Protein AF-A0AA44DGU8-F1 (afdb_monomer_lite)

pLDDT: mean 77.07, std 15.94, range [31.86, 95.0]

Foldseek 3Di:
DLLVQAQPFDALDVPDQFSLQVVVVVVVAGDDSAQQRCVVPFAFDAPVRDAQQKWWAADPSSHFIWGDLDPQKTWHAPDRRRGIAIDGSVPGHTPGMGHRCVVDDGDPDRDRRCRPPPDD

InterPro domains:
  IPR000064 Endopeptidase, NLPC/P60 domain [PF00877] (18-88)
  IPR000064 Endopeptidase, NLPC/P60 domain [PS51935] (1-107)
  IPR038765 Papain-like cysteine peptidase superfamily [SSF54001] (2-100)
  IPR051794 Peptidoglycan endopeptidase RipA/RipB-like [PTHR47359] (18-100)

Sequence (120 aa):
YAAGLLGEPYPAAPGAPGLAARAWAAAGRTLPPGVGEQWRTLPKVPLRSLRPGDLVVYFPEATHVALYAGGGRVLHVPRAGAAVAVAPLTVHPVLGAVRPDAGAPPLKTYAPPDLGGGGA

Secondary structure (DSSP, 8-state):
--GGGBTPBPP--TTPPPHHHHHHHHTT----SSHHHHHHHSPEE-GGG--TTPEEEETTTT-EEEEE-STTEEEE-SSTTPBBEEEETTSS-EEEEE-TTTTSPPPS--PPP-------

Structure (mmCIF, N/CA/C/O backbone):
data_AF-A0AA44DGU8-F1
#
_entry.id   AF-A0AA44DGU8-F1
#
loop_
_atom_site.group_PDB
_atom_site.id
_atom_site.type_symbol
_atom_site.label_atom_id
_atom_site.label_alt_id
_atom_site.label_comp_id
_atom_site.label_asym_id
_atom_site.label_entity_id
_atom_site.label_seq_id
_atom_site.pdbx_PDB_ins_code
_atom_site.Cartn_x
_atom_site.Cartn_y
_atom_site.Cartn_z
_atom_site.occupancy
_atom_site.B_iso_or_equiv
_atom_site.auth_seq_id
_atom_site.auth_comp_id
_atom_site.auth_asym_id
_atom_site.auth_atom_id
_atom_site.pdbx_PDB_model_num
ATOM 1 N N . TYR A 1 1 ? -5.426 7.538 -9.492 1.00 58.78 1 TYR A N 1
ATOM 2 C CA . TYR A 1 1 ? -4.280 8.074 -8.733 1.00 58.78 1 TYR A CA 1
ATOM 3 C C . TYR A 1 1 ? -3.046 7.176 -8.873 1.00 58.78 1 TYR A C 1
ATOM 5 O O . TYR A 1 1 ? -2.090 7.623 -9.476 1.00 58.78 1 TYR A O 1
ATOM 13 N N . ALA A 1 2 ? -3.049 5.907 -8.450 1.00 56.72 2 ALA A N 1
ATOM 14 C CA . ALA A 1 2 ? -1.858 5.047 -8.593 1.00 56.72 2 ALA A CA 1
ATOM 15 C C . ALA A 1 2 ? -1.627 4.450 -9.986 1.00 56.72 2 ALA A C 1
ATOM 17 O O . ALA A 1 2 ? -0.496 4.152 -10.342 1.00 56.72 2 ALA A O 1
ATOM 18 N N . ALA A 1 3 ? -2.693 4.331 -10.777 1.00 58.34 3 ALA A N 1
ATOM 19 C CA . ALA A 1 3 ? -2.647 4.000 -12.199 1.00 58.34 3 ALA A CA 1
ATOM 20 C C . ALA A 1 3 ? -1.598 4.797 -12.983 1.00 58.34 3 ALA A C 1
ATOM 22 O O . ALA A 1 3 ? -0.844 4.243 -13.765 1.00 58.34 3 ALA A O 1
ATOM 23 N N . GLY A 1 4 ? -1.556 6.113 -12.748 1.00 59.94 4 GLY A N 1
ATOM 24 C CA . GLY A 1 4 ? -0.678 7.032 -13.469 1.00 59.94 4 GLY A CA 1
ATOM 25 C C . GLY A 1 4 ? 0.780 6.958 -13.026 1.00 59.94 4 GLY A C 1
ATOM 26 O O . GLY A 1 4 ? 1.583 7.738 -13.509 1.00 59.94 4 GLY A O 1
ATOM 27 N N . LEU A 1 5 ? 1.112 6.066 -12.086 1.00 62.53 5 LEU A N 1
ATOM 28 C CA . LEU A 1 5 ? 2.486 5.781 -11.679 1.00 62.53 5 LEU A CA 1
ATOM 29 C C . LEU A 1 5 ? 3.015 4.493 -12.324 1.00 62.53 5 LEU A C 1
ATOM 31 O O . LEU A 1 5 ? 4.163 4.137 -12.087 1.00 62.53 5 LEU A O 1
ATOM 35 N N . LEU A 1 6 ? 2.195 3.771 -13.097 1.00 61.78 6 LEU A N 1
ATOM 36 C CA . LEU A 1 6 ? 2.622 2.570 -13.815 1.00 61.78 6 LEU A CA 1
ATOM 37 C C . LEU A 1 6 ? 3.781 2.885 -14.762 1.00 61.78 6 LEU A C 1
ATOM 39 O O . LEU A 1 6 ? 3.727 3.863 -15.499 1.00 61.78 6 LEU A O 1
ATOM 43 N N . GLY A 1 7 ? 4.824 2.053 -14.739 1.00 55.72 7 GLY A N 1
ATOM 44 C CA . GLY A 1 7 ? 6.005 2.234 -15.591 1.00 55.72 7 GLY A CA 1
ATOM 45 C C . GLY A 1 7 ? 6.966 3.345 -15.147 1.00 55.72 7 GLY A C 1
ATOM 46 O O . GLY A 1 7 ? 8.116 3.344 -15.579 1.00 55.72 7 GLY A O 1
ATOM 47 N N . GLU A 1 8 ? 6.555 4.234 -14.240 1.00 60.22 8 GLU A N 1
ATOM 48 C CA . GLU A 1 8 ? 7.422 5.292 -13.719 1.00 60.22 8 GLU A CA 1
ATOM 49 C C . GLU A 1 8 ? 8.474 4.703 -12.762 1.00 60.22 8 GLU A C 1
ATOM 51 O O . GLU A 1 8 ? 8.115 3.973 -11.822 1.00 60.22 8 GLU A O 1
ATOM 56 N N . PRO A 1 9 ? 9.774 5.003 -12.955 1.00 59.66 9 PRO A N 1
ATOM 57 C CA . PRO A 1 9 ? 10.817 4.563 -12.043 1.00 59.66 9 PRO A CA 1
ATOM 58 C C . PRO A 1 9 ? 10.589 5.170 -10.659 1.00 59.66 9 PRO A C 1
ATOM 60 O O . PRO A 1 9 ? 10.435 6.385 -10.490 1.00 59.66 9 PRO A O 1
ATOM 63 N N . TYR A 1 10 ? 10.578 4.317 -9.635 1.00 63.62 10 TYR A N 1
ATOM 64 C CA . TYR A 1 10 ? 10.433 4.792 -8.271 1.00 63.62 10 TYR A CA 1
ATOM 65 C C . TYR A 1 10 ? 11.792 5.191 -7.692 1.00 63.62 10 TYR A C 1
ATOM 67 O O . TYR A 1 10 ? 12.686 4.342 -7.646 1.00 63.62 10 TYR A O 1
ATOM 75 N N . PRO A 1 11 ? 11.980 6.436 -7.214 1.00 57.00 11 PRO A N 1
ATOM 76 C CA 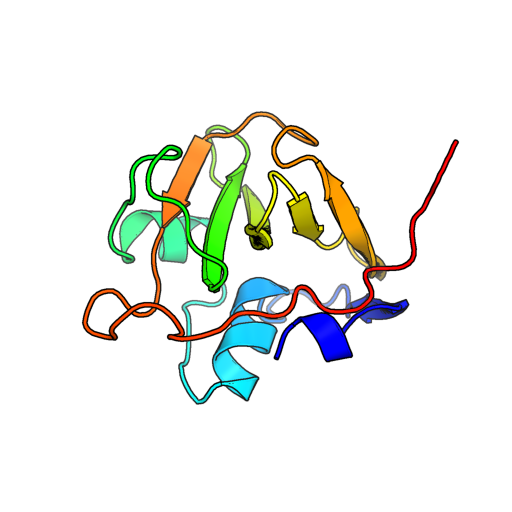. PRO A 1 11 ? 13.261 6.848 -6.663 1.00 57.00 11 PRO A CA 1
ATOM 77 C C . PRO A 1 11 ? 13.627 5.962 -5.467 1.00 57.00 11 PRO A C 1
ATOM 79 O O . PRO A 1 11 ? 12.889 5.878 -4.488 1.00 57.00 11 PRO A O 1
ATOM 82 N N . ALA A 1 12 ? 14.791 5.316 -5.545 1.00 52.03 12 ALA A N 1
ATOM 83 C CA . ALA A 1 12 ? 15.379 4.485 -4.491 1.00 52.03 12 ALA A CA 1
ATOM 84 C C . ALA A 1 12 ? 15.996 5.317 -3.345 1.00 52.03 12 ALA A C 1
ATOM 86 O O . ALA A 1 12 ? 16.937 4.872 -2.692 1.00 52.03 12 ALA A O 1
ATOM 87 N N . ALA A 1 13 ? 15.538 6.555 -3.146 1.00 45.66 13 ALA A N 1
ATOM 88 C CA . ALA A 1 13 ? 16.154 7.477 -2.203 1.00 45.66 13 ALA A CA 1
ATOM 89 C C . ALA A 1 13 ? 15.722 7.154 -0.757 1.00 45.66 13 ALA A C 1
ATOM 91 O O . ALA A 1 13 ? 14.522 7.003 -0.503 1.00 45.66 13 ALA A O 1
ATOM 92 N N . PRO A 1 14 ? 16.660 7.086 0.207 1.00 40.66 14 PRO A N 1
ATOM 93 C CA . PRO A 1 14 ? 16.329 6.988 1.626 1.00 40.66 14 PRO A CA 1
ATOM 94 C C . PRO A 1 14 ? 15.411 8.146 2.041 1.00 40.66 14 PRO A C 1
ATOM 96 O O . PRO A 1 14 ? 15.736 9.308 1.813 1.00 40.66 14 PRO A O 1
ATOM 99 N N . GLY A 1 15 ? 14.248 7.838 2.620 1.00 51.47 15 GLY A N 1
ATOM 100 C CA . GLY A 1 15 ? 13.264 8.847 3.037 1.00 51.47 15 GLY A CA 1
ATOM 101 C C . GLY A 1 15 ? 12.287 9.305 1.949 1.00 51.47 15 GLY A C 1
ATOM 102 O O . GLY A 1 15 ? 11.385 10.086 2.252 1.00 51.47 15 GLY A O 1
ATOM 103 N N . ALA A 1 16 ? 12.394 8.800 0.712 1.00 50.16 16 ALA A N 1
ATOM 104 C CA . ALA A 1 16 ? 11.310 8.963 -0.247 1.00 50.16 16 ALA A CA 1
ATOM 105 C C . ALA A 1 16 ? 10.047 8.276 0.312 1.00 50.16 16 ALA A C 1
ATOM 107 O O . ALA A 1 16 ? 10.138 7.128 0.764 1.00 50.16 16 ALA A O 1
ATOM 108 N N . PRO A 1 17 ? 8.873 8.942 0.304 1.00 58.72 17 PRO A N 1
ATOM 109 C CA . PRO A 1 17 ? 7.615 8.276 0.641 1.00 58.72 17 PRO A CA 1
ATOM 110 C C . PRO A 1 17 ? 7.500 7.006 -0.206 1.00 58.72 17 PRO A C 1
ATOM 112 O O . PRO A 1 17 ? 7.968 7.028 -1.331 1.00 58.72 17 PRO A O 1
ATOM 115 N N . GLY A 1 18 ? 6.941 5.905 0.306 1.00 70.50 18 GLY A N 1
ATOM 116 C CA . GLY A 1 18 ? 6.704 4.697 -0.502 1.00 70.50 18 GLY A CA 1
ATOM 117 C C . GLY A 1 18 ? 5.607 4.907 -1.556 1.00 70.50 18 GLY A C 1
ATOM 118 O O . GLY A 1 18 ? 4.849 5.880 -1.481 1.00 70.50 18 GLY A O 1
ATOM 119 N N . LEU A 1 19 ? 5.484 4.006 -2.546 1.00 75.38 19 LEU A N 1
ATOM 120 C CA . LEU A 1 19 ? 4.507 4.127 -3.652 1.00 75.38 19 LEU A CA 1
ATOM 121 C C . LEU A 1 19 ? 3.105 4.482 -3.148 1.00 75.38 19 LEU A C 1
ATOM 123 O O . LEU A 1 19 ? 2.474 5.405 -3.660 1.00 75.38 19 LEU A O 1
ATOM 127 N N . ALA A 1 20 ? 2.670 3.788 -2.097 1.00 76.50 20 ALA A N 1
ATOM 128 C CA . ALA A 1 20 ? 1.423 4.034 -1.390 1.00 76.50 20 ALA A CA 1
ATOM 129 C C . ALA A 1 20 ? 1.275 5.490 -0.913 1.00 76.50 20 ALA A C 1
ATOM 131 O O . ALA A 1 20 ? 0.251 6.120 -1.168 1.00 76.50 20 ALA A O 1
ATOM 132 N N . ALA A 1 21 ? 2.301 6.047 -0.267 1.00 75.00 21 ALA A N 1
ATOM 133 C CA . ALA A 1 21 ? 2.282 7.412 0.247 1.00 75.00 21 ALA A CA 1
ATOM 134 C C . ALA A 1 21 ? 2.248 8.459 -0.878 1.00 75.00 21 ALA A C 1
ATOM 136 O O . ALA A 1 21 ? 1.472 9.405 -0.783 1.00 75.00 21 ALA A O 1
ATOM 137 N N . ARG A 1 22 ? 2.987 8.272 -1.986 1.00 75.75 22 ARG A N 1
ATOM 138 C CA . ARG A 1 22 ? 2.877 9.162 -3.168 1.00 75.75 22 ARG A CA 1
ATOM 139 C C . ARG A 1 22 ? 1.504 9.082 -3.827 1.00 75.75 22 ARG A C 1
ATOM 141 O O . ARG A 1 22 ? 0.929 10.107 -4.179 1.00 75.75 22 ARG A O 1
ATOM 148 N N . ALA A 1 23 ? 0.980 7.870 -3.982 1.00 76.69 23 ALA A N 1
ATOM 149 C CA . ALA A 1 23 ? -0.326 7.632 -4.577 1.00 76.69 23 ALA A CA 1
ATOM 150 C C . ALA A 1 23 ? -1.438 8.349 -3.788 1.00 76.69 23 ALA A C 1
ATOM 152 O O . ALA A 1 23 ? -2.290 9.007 -4.384 1.00 76.69 23 ALA A O 1
ATOM 153 N N . TRP A 1 24 ? -1.395 8.273 -2.457 1.00 76.75 24 TRP A N 1
ATOM 154 C CA . TRP A 1 24 ? -2.342 8.962 -1.582 1.00 76.75 24 TRP A CA 1
ATOM 155 C C . TRP A 1 24 ? -2.100 10.472 -1.480 1.00 76.75 24 TRP A C 1
ATOM 157 O O . TRP A 1 24 ? -3.070 11.228 -1.446 1.00 76.75 24 TRP A O 1
ATOM 167 N N . ALA A 1 25 ? -0.846 10.932 -1.541 1.00 79.00 25 ALA A N 1
ATOM 168 C CA . ALA A 1 25 ? -0.533 12.360 -1.604 1.00 79.00 25 ALA A CA 1
ATOM 169 C C . ALA A 1 25 ? -1.133 13.017 -2.859 1.00 79.00 25 ALA A C 1
ATOM 171 O O . ALA A 1 25 ? -1.732 14.084 -2.763 1.00 79.00 25 ALA A O 1
ATOM 172 N N . ALA A 1 26 ? -1.078 12.342 -4.014 1.00 72.06 26 ALA A N 1
ATOM 173 C CA . ALA A 1 26 ? -1.749 12.792 -5.238 1.00 72.06 26 ALA A CA 1
ATOM 174 C C . ALA A 1 26 ? -3.286 12.815 -5.115 1.00 72.06 26 ALA A C 1
ATOM 176 O O . ALA A 1 26 ? -3.956 13.533 -5.851 1.00 72.06 26 ALA A O 1
ATOM 177 N N . ALA A 1 27 ? -3.847 12.043 -4.182 1.00 70.62 27 ALA A N 1
ATOM 178 C CA . ALA A 1 27 ? -5.266 12.060 -3.829 1.00 70.62 27 ALA A CA 1
ATOM 179 C C . ALA A 1 27 ? -5.596 13.060 -2.697 1.00 70.62 27 ALA A C 1
ATOM 181 O O . ALA A 1 27 ? -6.712 13.051 -2.182 1.00 70.62 27 ALA A O 1
ATOM 182 N N . GLY A 1 28 ? -4.642 13.909 -2.290 1.00 76.25 28 GLY A N 1
ATOM 183 C CA . GLY A 1 28 ? -4.833 14.934 -1.262 1.00 76.25 28 GLY A CA 1
ATOM 184 C C . GLY A 1 28 ? -4.733 14.430 0.180 1.00 76.25 28 GLY A C 1
ATOM 185 O O . GLY A 1 28 ? -5.133 15.144 1.097 1.00 76.25 28 GLY A O 1
ATOM 186 N N . ARG A 1 29 ? -4.213 13.215 0.413 1.00 79.56 29 ARG A N 1
ATOM 187 C CA . ARG A 1 29 ? -4.050 12.652 1.760 1.00 79.56 29 ARG A CA 1
ATOM 188 C C . ARG A 1 29 ? -2.611 12.240 2.031 1.00 79.56 29 ARG A C 1
ATOM 190 O O . ARG A 1 29 ? -2.073 11.329 1.410 1.00 79.56 29 ARG A O 1
ATOM 197 N N . THR A 1 30 ? -2.005 12.882 3.018 1.00 80.62 30 THR A N 1
ATOM 198 C CA . THR A 1 30 ? -0.653 12.548 3.462 1.00 80.62 30 THR A CA 1
ATOM 199 C C . THR A 1 30 ? -0.678 11.278 4.303 1.00 80.62 30 THR A C 1
ATOM 201 O O . THR A 1 30 ? -1.438 11.178 5.266 1.00 80.62 30 THR A O 1
ATOM 204 N N . LEU A 1 31 ? 0.167 10.312 3.943 1.00 81.69 31 LEU A N 1
ATOM 205 C CA . LEU A 1 31 ? 0.424 9.127 4.755 1.00 81.69 31 LEU A CA 1
ATOM 206 C C . LEU A 1 31 ? 1.792 9.221 5.421 1.00 81.69 31 LEU A C 1
ATOM 208 O O . LEU A 1 31 ? 2.693 9.840 4.849 1.00 81.69 31 LEU A O 1
ATOM 212 N N . PRO A 1 32 ? 1.980 8.555 6.574 1.00 81.81 32 PRO A N 1
ATOM 213 C CA . PRO A 1 32 ? 3.312 8.347 7.118 1.00 81.81 32 PRO A CA 1
ATOM 214 C C . PRO A 1 32 ? 4.235 7.727 6.056 1.00 81.81 32 PRO A C 1
ATOM 216 O O . PRO A 1 32 ? 3.797 6.824 5.337 1.00 81.81 32 PRO A O 1
ATOM 219 N N . PRO A 1 33 ? 5.494 8.171 5.916 1.00 75.06 33 PRO A N 1
ATOM 220 C CA . PRO A 1 33 ? 6.388 7.658 4.878 1.00 75.06 33 PRO A CA 1
ATOM 221 C C . PRO A 1 33 ? 6.799 6.198 5.127 1.00 75.06 33 PRO A C 1
ATOM 223 O O . PRO A 1 33 ? 7.054 5.468 4.169 1.00 75.06 33 PRO A O 1
ATOM 226 N N . GLY A 1 34 ? 6.829 5.759 6.392 1.00 82.12 34 GLY A N 1
ATOM 227 C CA . GLY A 1 34 ? 7.241 4.412 6.785 1.00 82.12 34 GLY A CA 1
ATOM 228 C C . GLY A 1 34 ? 6.096 3.396 6.807 1.00 82.12 34 GLY A C 1
ATOM 229 O O . GLY A 1 34 ? 5.060 3.627 7.429 1.00 82.12 34 GLY A O 1
ATOM 230 N N . VAL A 1 35 ? 6.312 2.222 6.206 1.00 85.50 35 VAL A N 1
ATOM 231 C CA . VAL A 1 35 ? 5.328 1.121 6.169 1.00 85.50 35 VAL A CA 1
ATOM 232 C C . VAL A 1 35 ? 4.959 0.631 7.572 1.00 85.50 35 VAL A C 1
ATOM 234 O O . VAL A 1 35 ? 3.778 0.469 7.876 1.00 85.50 35 VAL A O 1
ATOM 237 N N . GLY A 1 36 ? 5.937 0.474 8.469 1.00 87.81 36 GLY A N 1
ATOM 238 C CA . GLY A 1 36 ? 5.664 0.098 9.859 1.00 87.81 36 GLY A CA 1
ATOM 239 C C . GLY A 1 36 ? 4.810 1.129 10.607 1.00 87.81 36 GLY A C 1
ATOM 240 O O . GLY A 1 36 ? 3.977 0.768 11.437 1.00 87.81 36 GLY A O 1
ATOM 241 N N . GLU A 1 37 ? 4.958 2.418 10.294 1.00 87.94 37 GLU A N 1
ATOM 242 C CA . GLU A 1 37 ? 4.129 3.471 10.882 1.00 87.94 37 GLU A CA 1
ATOM 243 C C . GLU A 1 37 ? 2.713 3.467 10.303 1.00 87.94 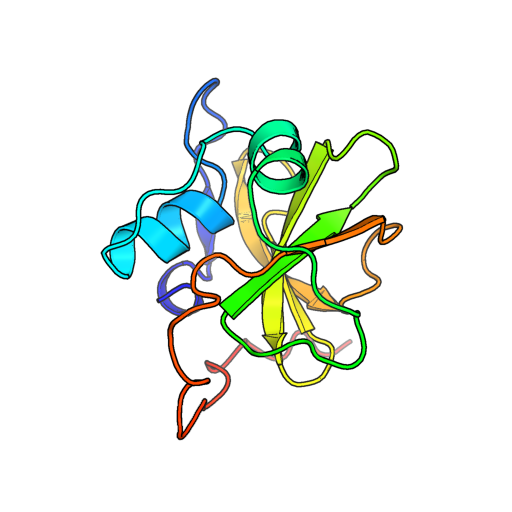37 GLU A C 1
ATOM 245 O O . GLU A 1 37 ? 1.747 3.532 11.063 1.00 87.94 37 GLU A O 1
ATOM 250 N N . GLN A 1 38 ? 2.570 3.291 8.987 1.00 88.88 38 GLN A N 1
ATOM 251 C CA . GLN A 1 38 ? 1.271 3.078 8.344 1.00 88.88 38 GLN A CA 1
ATOM 252 C C . GLN A 1 38 ? 0.534 1.880 8.963 1.00 88.88 38 GLN A C 1
ATOM 254 O O . GLN A 1 38 ? -0.636 1.995 9.314 1.00 88.88 38 GLN A O 1
ATOM 259 N N . TRP A 1 39 ? 1.221 0.753 9.171 1.00 91.88 39 TRP A N 1
ATOM 260 C CA . TRP A 1 39 ? 0.646 -0.450 9.783 1.00 91.88 39 TRP A CA 1
ATOM 261 C C . TRP A 1 39 ? 0.155 -0.230 11.225 1.00 91.88 39 TRP A C 1
ATOM 263 O O . TRP A 1 39 ? -0.875 -0.777 11.639 1.00 91.88 39 TRP A O 1
ATOM 273 N N . ARG A 1 40 ? 0.888 0.573 12.006 1.00 91.38 40 ARG A N 1
ATOM 274 C CA . ARG A 1 40 ? 0.527 0.886 13.396 1.00 91.38 40 ARG A CA 1
ATOM 275 C C . ARG A 1 40 ? -0.594 1.915 13.510 1.00 91.38 40 ARG A C 1
ATOM 277 O O . ARG A 1 40 ? -1.422 1.779 14.404 1.00 91.38 40 ARG A O 1
ATOM 284 N N . THR A 1 41 ? -0.601 2.931 12.651 1.00 89.69 41 THR A N 1
ATOM 285 C CA . THR A 1 41 ? -1.455 4.122 12.813 1.00 89.69 41 THR A CA 1
ATOM 286 C C . THR A 1 41 ? -2.743 4.067 12.001 1.00 89.69 41 THR A C 1
ATOM 288 O O . THR A 1 41 ? -3.742 4.662 12.404 1.00 89.69 41 THR A O 1
ATOM 291 N N . LEU A 1 42 ? -2.753 3.358 10.869 1.00 89.88 42 LEU A N 1
ATOM 292 C CA . LEU A 1 42 ? -3.919 3.316 9.996 1.00 89.88 42 LEU A CA 1
ATOM 293 C C . LEU A 1 42 ? -4.923 2.229 10.423 1.00 89.88 42 LEU A C 1
ATOM 295 O O . LEU A 1 42 ? -4.530 1.167 10.919 1.00 89.88 42 LEU A O 1
ATOM 299 N N . PRO A 1 43 ? -6.230 2.454 10.192 1.00 92.19 43 PRO A N 1
ATOM 300 C CA . PRO A 1 43 ? -7.272 1.468 10.458 1.00 92.19 43 PRO A CA 1
ATOM 301 C C . PRO A 1 43 ? -7.021 0.156 9.713 1.00 92.19 43 PRO A C 1
ATOM 303 O O . PRO A 1 43 ? -6.896 0.148 8.487 1.00 92.19 43 PRO A O 1
ATOM 306 N N . LYS A 1 44 ? -6.978 -0.957 10.450 1.00 93.50 44 LYS A N 1
ATOM 307 C CA . LYS A 1 44 ? -6.825 -2.301 9.881 1.00 93.50 44 LYS A CA 1
ATOM 308 C C . LYS A 1 44 ? -8.125 -2.748 9.223 1.00 93.50 44 LYS A C 1
ATOM 310 O O . LYS A 1 44 ? -9.207 -2.507 9.755 1.00 93.50 44 LYS A O 1
ATOM 315 N N . VAL A 1 45 ? -8.016 -3.430 8.088 1.00 92.12 45 VAL A N 1
ATOM 316 C CA . VAL A 1 45 ? -9.165 -3.937 7.334 1.00 92.12 45 VAL A CA 1
ATOM 317 C C . VAL A 1 45 ? -8.993 -5.432 7.062 1.00 92.12 45 VAL A C 1
ATOM 319 O O . VAL A 1 45 ? -7.899 -5.864 6.694 1.00 92.12 45 VAL A O 1
ATOM 322 N N . PRO A 1 46 ? -10.052 -6.247 7.222 1.00 92.88 46 PRO A N 1
ATOM 323 C CA . PRO A 1 46 ? -10.022 -7.644 6.807 1.00 92.88 46 PRO A CA 1
ATOM 324 C C . PRO A 1 46 ? -9.712 -7.772 5.312 1.00 92.88 46 PRO A C 1
ATOM 326 O O . PRO A 1 46 ? -10.300 -7.057 4.504 1.00 92.88 46 PRO A O 1
ATOM 329 N N . LEU A 1 47 ? -8.882 -8.742 4.917 1.00 89.62 47 LEU A N 1
ATOM 330 C CA . LEU A 1 47 ? -8.529 -8.956 3.501 1.00 89.62 47 LEU A CA 1
ATOM 331 C C . LEU A 1 47 ? -9.761 -9.189 2.603 1.00 89.62 47 LEU A C 1
ATOM 333 O O . LEU A 1 47 ? -9.803 -8.750 1.460 1.00 89.62 47 LEU A O 1
ATOM 337 N N . ARG A 1 48 ? -10.814 -9.808 3.149 1.00 89.44 48 ARG A N 1
ATOM 338 C CA . ARG A 1 48 ? -12.108 -10.005 2.466 1.00 89.44 48 ARG A CA 1
ATOM 339 C C . ARG A 1 48 ? -12.903 -8.717 2.214 1.00 89.44 48 ARG A C 1
ATOM 341 O O . ARG A 1 48 ? -13.882 -8.737 1.483 1.00 89.44 48 ARG A O 1
ATOM 348 N N . SER A 1 49 ? -12.525 -7.621 2.862 1.00 90.69 49 SER A N 1
ATOM 349 C CA . SER A 1 49 ? -13.195 -6.318 2.795 1.00 90.69 49 SER A CA 1
ATOM 350 C C . SER A 1 49 ? -12.344 -5.275 2.072 1.00 90.69 49 SER A C 1
ATOM 352 O O . SER A 1 49 ? -12.622 -4.076 2.176 1.00 90.69 49 SER A O 1
ATOM 354 N N . LEU A 1 50 ? -11.308 -5.734 1.362 1.00 90.19 50 LEU A N 1
ATOM 355 C CA . LEU A 1 50 ? -10.427 -4.894 0.574 1.00 90.19 50 LEU A CA 1
ATOM 356 C C . LEU A 1 50 ? -11.190 -4.163 -0.526 1.00 90.19 50 LEU A C 1
ATOM 358 O O . LEU A 1 50 ? -11.951 -4.761 -1.289 1.00 90.19 50 LEU A O 1
ATOM 362 N N . ARG A 1 51 ? -10.917 -2.867 -0.642 1.00 89.44 51 ARG A N 1
ATOM 363 C CA . ARG A 1 51 ? -11.393 -2.014 -1.728 1.00 89.44 51 ARG A CA 1
ATOM 364 C C . ARG A 1 51 ? -10.221 -1.337 -2.431 1.00 89.44 51 ARG A C 1
ATOM 366 O O . ARG A 1 51 ? -9.218 -1.048 -1.772 1.00 89.44 51 ARG A O 1
ATOM 373 N N . PRO A 1 52 ? -10.323 -1.066 -3.741 1.00 87.88 52 PRO A N 1
ATOM 374 C CA . PRO A 1 52 ? -9.328 -0.260 -4.436 1.00 87.88 52 PRO A CA 1
ATOM 375 C C . PRO A 1 52 ? -9.092 1.049 -3.675 1.00 87.88 52 PRO A C 1
ATOM 377 O O . PRO A 1 52 ? -10.057 1.756 -3.383 1.00 87.88 52 PRO A O 1
ATOM 380 N N . GLY A 1 53 ? -7.854 1.322 -3.263 1.00 84.31 53 GLY A N 1
ATOM 381 C CA . GLY A 1 53 ? -7.622 2.281 -2.167 1.00 84.31 53 GLY A CA 1
ATOM 382 C C . GLY A 1 53 ? -6.712 1.746 -1.080 1.00 84.31 53 GLY A C 1
ATOM 383 O O . GLY A 1 53 ? -5.752 2.404 -0.675 1.00 84.31 53 GLY A O 1
ATOM 384 N N . ASP A 1 54 ? -7.042 0.549 -0.611 1.00 91.06 54 ASP A N 1
ATOM 385 C CA . ASP A 1 54 ? -6.442 -0.028 0.581 1.00 91.06 54 ASP A CA 1
ATOM 386 C C . ASP A 1 54 ? -4.966 -0.368 0.360 1.00 91.06 54 ASP A C 1
ATOM 388 O O . ASP A 1 54 ? -4.527 -0.685 -0.748 1.00 91.06 54 ASP A O 1
ATOM 392 N N . LEU A 1 55 ? -4.191 -0.307 1.439 1.00 91.62 55 LEU A N 1
ATOM 393 C CA . LEU A 1 55 ? -2.784 -0.676 1.437 1.00 91.62 55 LEU A CA 1
ATOM 394 C C . LEU A 1 55 ? -2.647 -2.111 1.927 1.00 91.62 55 LEU A C 1
ATOM 396 O O . LEU A 1 55 ? -3.102 -2.434 3.024 1.00 91.62 55 LEU A O 1
ATOM 400 N N . VAL A 1 56 ? -2.000 -2.954 1.132 1.00 93.31 56 VAL A N 1
ATOM 401 C CA . VAL A 1 56 ? -1.630 -4.320 1.507 1.00 93.31 56 VAL A CA 1
ATOM 402 C C . VAL A 1 56 ? -0.209 -4.286 2.048 1.00 93.31 56 VAL A C 1
ATOM 404 O O . VAL A 1 56 ? 0.710 -3.865 1.347 1.00 93.31 56 VAL A O 1
ATOM 407 N N . VAL A 1 57 ? -0.041 -4.705 3.298 1.00 93.06 57 VAL A N 1
ATOM 408 C CA . VAL A 1 57 ? 1.247 -4.751 3.993 1.00 93.06 57 VAL A CA 1
ATOM 409 C C . VAL A 1 57 ? 1.770 -6.182 3.961 1.00 93.06 57 VAL A C 1
ATOM 411 O O . VAL A 1 57 ? 1.030 -7.131 4.237 1.00 93.06 57 VAL A O 1
ATOM 414 N N . TYR A 1 58 ? 3.050 -6.328 3.638 1.00 92.62 58 TYR A N 1
ATOM 415 C CA . TYR A 1 58 ? 3.733 -7.611 3.526 1.00 92.62 58 TYR A CA 1
ATOM 416 C C . TYR A 1 58 ? 4.855 -7.747 4.545 1.00 92.62 58 TYR A C 1
ATOM 418 O O . TYR A 1 58 ? 5.425 -6.747 4.994 1.00 92.62 58 TYR A O 1
ATOM 426 N N . PHE A 1 59 ? 5.193 -9.010 4.807 1.00 93.19 59 PHE A N 1
ATOM 427 C CA . PHE A 1 59 ? 6.198 -9.476 5.762 1.00 93.19 59 PHE A CA 1
ATOM 428 C C . PHE A 1 59 ? 5.840 -9.179 7.230 1.00 93.19 59 PHE A C 1
ATOM 430 O O . PHE A 1 59 ? 5.228 -8.147 7.509 1.00 93.19 59 PHE A O 1
ATOM 437 N N . PRO A 1 60 ? 6.209 -10.054 8.186 1.00 90.81 60 PRO A N 1
ATOM 438 C CA . PRO A 1 60 ? 5.902 -9.862 9.609 1.00 90.81 60 PRO A CA 1
ATOM 439 C C . PRO A 1 60 ? 6.376 -8.515 10.174 1.00 90.81 60 PRO A C 1
ATOM 441 O O . PRO A 1 60 ? 5.717 -7.931 11.031 1.00 90.81 60 PRO A O 1
ATOM 444 N N . GLU A 1 61 ? 7.482 -7.989 9.652 1.00 89.06 61 GLU A N 1
ATOM 445 C CA . GLU A 1 61 ? 8.103 -6.734 10.075 1.00 89.06 61 GLU A CA 1
ATOM 446 C C . GLU A 1 61 ? 7.519 -5.492 9.376 1.00 89.06 61 GLU A C 1
ATOM 448 O O . GLU A 1 61 ? 7.999 -4.381 9.605 1.00 89.06 61 GLU A O 1
ATOM 453 N N . ALA A 1 62 ? 6.486 -5.649 8.535 1.00 90.12 62 ALA A N 1
ATOM 454 C CA . ALA A 1 62 ? 5.865 -4.566 7.771 1.00 90.12 62 ALA A CA 1
ATOM 455 C C . ALA A 1 62 ? 6.894 -3.759 6.953 1.00 90.12 62 ALA A C 1
ATOM 457 O O . ALA A 1 62 ? 6.968 -2.531 7.043 1.00 90.12 62 ALA A O 1
ATOM 458 N N . THR A 1 63 ? 7.716 -4.454 6.166 1.00 87.94 63 THR A N 1
ATOM 459 C CA . THR A 1 63 ? 8.815 -3.852 5.390 1.00 87.94 63 THR A CA 1
ATOM 460 C C . THR A 1 63 ? 8.414 -3.475 3.971 1.00 87.94 63 THR A C 1
ATOM 462 O O . THR A 1 63 ? 9.095 -2.666 3.342 1.00 87.94 63 THR A O 1
ATOM 465 N N . HIS A 1 64 ? 7.302 -4.013 3.464 1.00 89.50 64 HIS A N 1
ATOM 466 C CA . HIS A 1 64 ? 6.839 -3.749 2.105 1.00 89.50 64 HIS A CA 1
ATOM 467 C C . HIS A 1 64 ? 5.343 -3.453 2.057 1.00 89.50 64 HIS A C 1
ATOM 469 O O . HIS A 1 64 ? 4.553 -4.022 2.812 1.00 89.50 64 HIS A O 1
ATOM 475 N N . VAL A 1 65 ? 4.946 -2.559 1.151 1.00 90.00 65 VAL A N 1
ATOM 476 C CA . VAL A 1 65 ? 3.551 -2.149 0.965 1.00 90.00 65 VAL A CA 1
ATOM 477 C C . VAL A 1 65 ? 3.198 -2.096 -0.514 1.00 90.00 65 VAL A C 1
ATOM 479 O O . VAL A 1 65 ? 3.983 -1.640 -1.346 1.00 90.00 65 VAL A O 1
ATOM 482 N N . ALA A 1 66 ? 1.989 -2.532 -0.836 1.00 90.06 66 ALA A N 1
ATOM 483 C CA . ALA A 1 66 ? 1.383 -2.357 -2.144 1.00 90.06 66 ALA A CA 1
ATOM 484 C C . ALA A 1 66 ? 0.025 -1.677 -2.016 1.00 90.06 66 ALA A C 1
ATOM 486 O O . ALA A 1 66 ? -0.610 -1.698 -0.964 1.00 90.06 66 ALA A O 1
ATOM 487 N N . LEU A 1 67 ? -0.439 -1.095 -3.111 1.00 88.81 67 LEU A N 1
ATOM 488 C CA . LEU A 1 67 ? -1.778 -0.545 -3.198 1.00 88.81 67 LEU A CA 1
ATOM 489 C C . LEU A 1 67 ? -2.713 -1.564 -3.839 1.00 88.81 67 LEU A C 1
ATOM 491 O O . LEU A 1 67 ? -2.438 -2.048 -4.935 1.00 88.81 67 LEU A O 1
ATOM 495 N N . TYR A 1 68 ? -3.838 -1.859 -3.200 1.00 90.56 68 TYR A N 1
ATOM 496 C CA . TYR A 1 68 ? -4.847 -2.731 -3.776 1.00 90.56 68 TYR A CA 1
ATOM 497 C C . TYR A 1 68 ? -5.549 -2.056 -4.957 1.00 90.56 68 TYR A C 1
ATOM 499 O O . TYR A 1 68 ? -6.058 -0.937 -4.847 1.00 90.56 68 TYR A O 1
ATOM 507 N N . ALA A 1 69 ? -5.578 -2.764 -6.085 1.00 87.12 69 ALA A N 1
ATOM 508 C CA . ALA A 1 69 ? -6.155 -2.321 -7.349 1.00 87.12 69 ALA A CA 1
ATOM 509 C C . ALA A 1 69 ? -7.444 -3.086 -7.705 1.00 87.12 69 ALA A C 1
ATOM 511 O O . ALA A 1 69 ? -7.921 -3.003 -8.829 1.00 87.12 69 ALA A O 1
ATOM 512 N N . GLY A 1 70 ? -8.024 -3.848 -6.770 1.00 87.94 70 GLY A N 1
ATOM 513 C CA . GLY A 1 70 ? -9.215 -4.657 -7.042 1.00 87.94 70 GLY A CA 1
ATOM 514 C C . GLY A 1 70 ? -8.912 -5.975 -7.761 1.00 87.94 70 GLY A C 1
ATOM 515 O O . GLY A 1 70 ? -7.804 -6.214 -8.236 1.00 87.94 70 GLY A O 1
ATOM 516 N N . GLY A 1 71 ? -9.905 -6.870 -7.804 1.00 86.56 71 GLY A N 1
ATOM 517 C CA . GLY A 1 71 ? -9.808 -8.146 -8.526 1.00 86.56 71 GLY A CA 1
ATOM 518 C C . GLY A 1 71 ? -8.645 -9.046 -8.090 1.00 86.56 71 GLY A C 1
ATOM 519 O O . GLY A 1 71 ? -8.101 -9.767 -8.919 1.00 86.56 71 GLY A O 1
ATOM 520 N N . GLY A 1 72 ? -8.215 -8.960 -6.824 1.00 89.62 72 GLY A N 1
ATOM 521 C CA . GLY A 1 72 ? -7.070 -9.725 -6.317 1.00 89.62 72 GLY A CA 1
ATOM 522 C C . GLY A 1 72 ? -5.700 -9.225 -6.794 1.00 89.62 72 GLY A C 1
ATOM 523 O O . GLY A 1 72 ? -4.717 -9.947 -6.643 1.00 89.62 72 GLY A O 1
ATOM 524 N N . ARG A 1 73 ? -5.614 -8.012 -7.357 1.00 90.81 73 ARG A N 1
ATOM 525 C CA . ARG A 1 73 ? -4.369 -7.415 -7.864 1.00 90.81 73 ARG A CA 1
ATOM 526 C C . ARG A 1 73 ? -3.906 -6.229 -7.028 1.00 90.81 73 ARG A C 1
ATOM 528 O O . ARG A 1 73 ? -4.704 -5.526 -6.403 1.00 90.81 73 ARG A O 1
ATOM 535 N N . VAL A 1 74 ? -2.600 -5.993 -7.054 1.00 89.81 74 VAL A N 1
ATOM 536 C CA . VAL A 1 74 ? -1.936 -4.889 -6.363 1.00 89.81 74 VAL A CA 1
ATOM 537 C C . VAL A 1 74 ? -0.950 -4.167 -7.278 1.00 89.81 74 VAL A C 1
ATOM 539 O O . VAL A 1 74 ? -0.406 -4.754 -8.210 1.00 89.81 74 VAL A O 1
ATOM 542 N N . LEU A 1 75 ? -0.701 -2.896 -6.971 1.00 86.94 75 LEU A N 1
ATOM 543 C CA . LEU A 1 75 ? 0.374 -2.084 -7.531 1.00 86.94 75 LEU A CA 1
ATOM 544 C C . LEU A 1 75 ? 1.500 -1.974 -6.509 1.00 86.94 75 LEU A C 1
ATOM 546 O O . LEU A 1 75 ? 1.275 -1.506 -5.389 1.00 86.94 75 LEU A O 1
ATOM 550 N N . HIS A 1 76 ? 2.705 -2.384 -6.885 1.00 86.62 76 HIS A N 1
ATOM 551 C CA . HIS A 1 76 ? 3.876 -2.320 -6.014 1.00 86.62 76 HIS A CA 1
ATOM 552 C C . HIS A 1 76 ? 5.143 -1.983 -6.792 1.00 86.62 76 HIS A C 1
ATOM 554 O O . HIS A 1 76 ? 5.173 -2.022 -8.019 1.00 86.62 76 HIS A O 1
ATOM 560 N N . VAL A 1 77 ? 6.199 -1.659 -6.055 1.00 84.56 77 VAL A N 1
ATOM 561 C CA . VAL A 1 77 ? 7.550 -1.540 -6.599 1.00 84.56 77 VAL A CA 1
ATOM 562 C C . VAL A 1 77 ? 8.302 -2.817 -6.207 1.00 84.56 77 VAL A C 1
ATOM 564 O O . VAL A 1 77 ? 8.510 -3.017 -5.012 1.00 84.56 77 VAL A O 1
ATOM 567 N N . PRO A 1 78 ? 8.695 -3.699 -7.146 1.00 79.38 78 PRO A N 1
ATOM 568 C CA . PRO A 1 78 ? 9.284 -5.002 -6.805 1.00 79.38 78 PRO A CA 1
ATOM 569 C C . PRO A 1 78 ? 10.604 -4.915 -6.031 1.00 79.38 78 PRO A C 1
ATOM 571 O O . PRO A 1 78 ? 10.925 -5.786 -5.230 1.00 79.38 78 PRO A O 1
ATOM 574 N N . ARG A 1 79 ? 11.385 -3.865 -6.289 1.00 76.69 79 ARG A N 1
ATOM 575 C CA . ARG A 1 79 ? 12.649 -3.560 -5.612 1.00 76.69 79 ARG A CA 1
ATOM 576 C C . ARG A 1 79 ? 12.937 -2.071 -5.716 1.00 76.69 79 ARG A C 1
ATOM 578 O O . ARG A 1 79 ? 12.484 -1.431 -6.662 1.00 76.69 79 ARG A O 1
ATOM 585 N N . ALA A 1 80 ? 13.731 -1.526 -4.801 1.00 72.12 80 ALA A N 1
ATOM 586 C CA . ALA A 1 80 ? 14.150 -0.128 -4.872 1.00 72.12 80 ALA A CA 1
ATOM 587 C C . ALA A 1 80 ? 14.699 0.219 -6.275 1.00 72.12 80 ALA A C 1
ATOM 589 O O . ALA A 1 80 ? 15.502 -0.529 -6.842 1.00 72.12 80 ALA A O 1
ATOM 590 N N . GLY A 1 81 ? 14.217 1.319 -6.860 1.00 69.94 81 GLY A N 1
ATOM 591 C CA . GLY A 1 81 ? 14.622 1.764 -8.198 1.00 69.94 81 GLY A CA 1
ATOM 592 C C . GLY A 1 81 ? 13.909 1.075 -9.365 1.00 69.94 81 GLY A C 1
ATOM 593 O O . GLY A 1 81 ? 14.154 1.441 -10.510 1.00 69.94 81 GLY A O 1
ATOM 594 N N . ALA A 1 82 ? 13.051 0.081 -9.119 1.00 78.75 82 ALA A N 1
ATOM 595 C CA . ALA A 1 82 ? 12.236 -0.514 -10.173 1.00 78.75 82 ALA A CA 1
ATOM 596 C C . ALA A 1 82 ? 11.041 0.375 -10.542 1.00 78.75 82 ALA A C 1
ATOM 598 O O . ALA A 1 82 ? 10.610 1.241 -9.774 1.00 78.75 82 ALA A O 1
ATOM 599 N N . ALA A 1 83 ? 10.493 0.119 -11.727 1.00 77.81 83 ALA A N 1
ATOM 600 C CA . ALA A 1 83 ? 9.211 0.668 -12.130 1.00 77.81 83 ALA A CA 1
ATOM 601 C C . ALA A 1 83 ? 8.070 0.065 -11.298 1.00 77.81 83 ALA A C 1
ATOM 603 O O . ALA A 1 83 ? 8.162 -1.061 -10.796 1.00 77.81 83 ALA A O 1
ATOM 604 N N . VAL A 1 84 ? 6.982 0.821 -11.171 1.00 81.38 84 VAL A N 1
ATOM 605 C CA . VAL A 1 84 ? 5.736 0.315 -10.586 1.00 81.38 84 VAL A CA 1
ATOM 606 C C . VAL A 1 84 ? 5.171 -0.788 -11.476 1.00 81.38 84 VAL A C 1
ATOM 608 O O . VAL A 1 84 ? 4.984 -0.586 -12.676 1.00 81.38 84 VAL A O 1
ATOM 611 N N . ALA A 1 85 ? 4.869 -1.930 -10.866 1.00 81.94 85 ALA A N 1
ATOM 612 C CA . ALA A 1 85 ? 4.362 -3.121 -11.528 1.00 81.94 85 ALA A CA 1
ATOM 613 C C . ALA A 1 85 ? 3.057 -3.608 -10.891 1.00 81.94 85 ALA A C 1
ATOM 615 O O . ALA A 1 85 ? 2.734 -3.303 -9.735 1.00 81.94 85 ALA A O 1
ATOM 616 N N . VAL A 1 86 ? 2.322 -4.398 -11.667 1.00 86.69 86 VAL A N 1
ATOM 617 C CA . VAL A 1 86 ? 1.095 -5.073 -11.248 1.00 86.69 86 VAL A CA 1
ATOM 618 C C . VAL A 1 86 ? 1.430 -6.502 -10.881 1.00 86.69 86 VAL A C 1
ATOM 620 O O . VAL A 1 86 ? 2.106 -7.195 -11.635 1.00 86.69 86 VAL A O 1
ATOM 623 N N . ALA A 1 87 ? 0.920 -6.956 -9.744 1.00 89.06 87 ALA A N 1
ATOM 624 C CA . ALA A 1 87 ? 1.110 -8.324 -9.297 1.00 89.06 87 ALA A CA 1
ATOM 625 C C . ALA A 1 87 ? -0.149 -8.866 -8.603 1.00 89.06 87 ALA A C 1
ATOM 627 O O . ALA A 1 87 ? -1.030 -8.089 -8.208 1.00 89.06 87 ALA A O 1
ATOM 628 N N . PRO A 1 88 ? -0.263 -10.195 -8.432 1.00 92.25 88 PRO A N 1
ATOM 629 C CA . PRO A 1 88 ? -1.255 -10.778 -7.539 1.00 92.25 88 PRO A CA 1
ATOM 630 C C . PRO A 1 88 ? -1.089 -10.251 -6.108 1.00 92.25 88 PRO A C 1
ATOM 632 O O . PRO A 1 88 ? 0.026 -10.002 -5.654 1.00 92.25 88 PRO A O 1
ATOM 635 N N . LEU A 1 89 ? -2.188 -10.155 -5.356 1.00 91.44 89 LEU A N 1
ATOM 636 C CA . LEU A 1 89 ? -2.182 -9.788 -3.931 1.00 91.44 89 LEU A CA 1
ATOM 637 C C . LEU A 1 89 ? -1.285 -10.701 -3.078 1.00 91.44 89 LEU A C 1
ATOM 639 O O . LEU A 1 89 ? -0.858 -10.322 -1.996 1.00 91.44 89 LEU A O 1
ATOM 643 N N . THR A 1 90 ? -0.986 -11.899 -3.565 1.00 92.62 90 THR A N 1
ATOM 644 C CA . THR A 1 90 ? -0.149 -12.901 -2.901 1.00 92.62 90 THR A CA 1
ATOM 645 C C . THR A 1 90 ? 1.294 -12.917 -3.410 1.00 92.62 90 THR A C 1
ATOM 647 O O . THR A 1 90 ? 1.990 -13.904 -3.205 1.00 92.62 90 THR A O 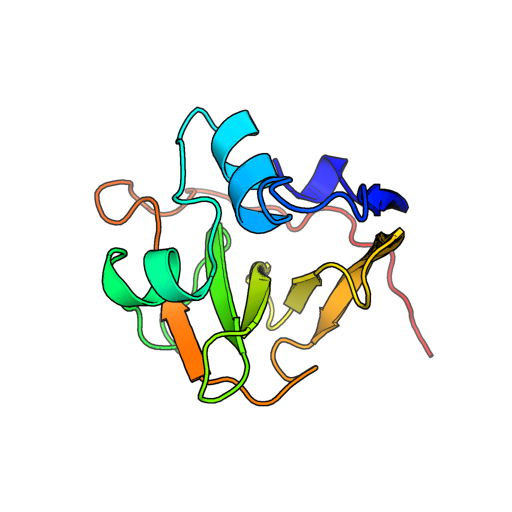1
ATOM 650 N N . VAL A 1 91 ? 1.759 -11.858 -4.086 1.00 91.19 91 VAL A N 1
ATOM 651 C CA . VAL A 1 91 ? 3.146 -11.757 -4.591 1.00 91.19 91 VAL A CA 1
ATOM 652 C C . VAL A 1 91 ? 4.201 -11.906 -3.482 1.00 91.19 91 VAL A C 1
ATOM 654 O O . VAL A 1 91 ? 5.307 -12.377 -3.734 1.00 91.19 91 VAL A O 1
ATOM 657 N N . HIS A 1 92 ? 3.844 -11.563 -2.241 1.00 92.94 92 HIS A N 1
ATOM 658 C CA . HIS A 1 92 ? 4.652 -11.759 -1.037 1.00 92.94 92 HIS A CA 1
ATOM 659 C C . HIS A 1 92 ? 3.772 -12.251 0.134 1.00 92.94 92 HIS A C 1
ATOM 661 O O . HIS A 1 92 ? 2.542 -12.165 0.048 1.00 92.94 92 HIS A O 1
ATOM 667 N N . PRO A 1 93 ? 4.363 -12.731 1.251 1.00 94.25 93 PRO A N 1
ATOM 668 C CA . PRO A 1 93 ? 3.618 -13.091 2.457 1.00 94.25 93 PRO A CA 1
ATOM 669 C C . PRO A 1 93 ? 2.832 -11.901 3.017 1.00 94.25 93 PRO A C 1
ATOM 671 O O . PRO A 1 93 ? 3.414 -10.895 3.432 1.00 94.25 93 PRO A O 1
ATOM 674 N N . VAL A 1 94 ? 1.504 -12.005 3.011 1.00 95.00 94 VAL A N 1
ATOM 675 C CA . VAL A 1 94 ? 0.605 -10.932 3.452 1.00 95.00 94 VAL A CA 1
ATOM 676 C C . VAL A 1 94 ? 0.585 -10.870 4.977 1.00 95.00 94 VAL A C 1
ATOM 678 O O . VAL A 1 94 ? 0.206 -11.837 5.632 1.00 95.00 94 VAL A O 1
ATOM 681 N N . LEU A 1 95 ? 0.942 -9.713 5.536 1.00 94.88 95 LEU A N 1
ATOM 682 C CA . LEU A 1 95 ? 0.765 -9.414 6.958 1.00 94.88 95 LEU A CA 1
ATOM 683 C C . LEU A 1 95 ? -0.667 -8.937 7.238 1.00 94.88 95 LEU A C 1
ATOM 685 O O . LEU A 1 95 ? -1.282 -9.317 8.232 1.00 94.88 95 LEU A O 1
ATOM 689 N N . GLY A 1 96 ? -1.218 -8.108 6.351 1.00 94.50 96 GLY A N 1
ATOM 690 C CA . GLY A 1 96 ? -2.582 -7.610 6.474 1.00 94.50 96 GLY A CA 1
ATOM 691 C C . GLY A 1 96 ? -2.857 -6.426 5.560 1.00 94.50 96 GLY A C 1
ATOM 692 O O . GLY A 1 96 ? -2.119 -6.168 4.611 1.00 94.50 96 GLY A O 1
ATOM 693 N N . ALA A 1 97 ? -3.929 -5.693 5.854 1.00 94.56 97 ALA A N 1
ATOM 694 C CA . ALA A 1 97 ? -4.288 -4.499 5.107 1.00 94.56 97 ALA A CA 1
ATOM 695 C C . ALA A 1 97 ? -4.736 -3.353 6.010 1.00 94.56 97 ALA A C 1
ATOM 697 O O . ALA A 1 97 ? -5.305 -3.571 7.083 1.00 94.56 97 ALA A O 1
ATOM 698 N N . VAL A 1 98 ? -4.498 -2.129 5.544 1.00 93.56 98 VAL A N 1
A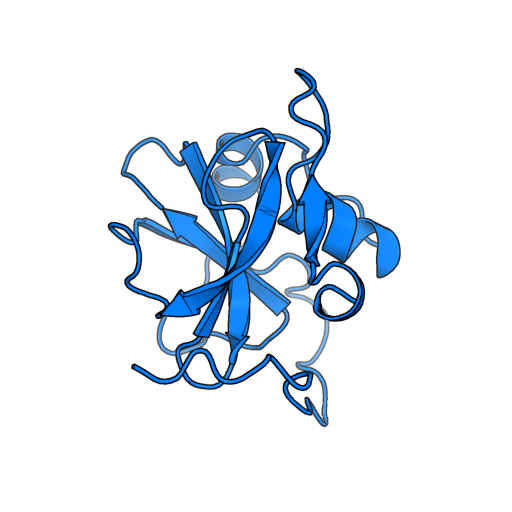TOM 699 C CA . VAL A 1 98 ? -4.934 -0.897 6.203 1.00 93.56 98 VAL A CA 1
ATOM 700 C C . VAL A 1 98 ? -5.648 0.032 5.228 1.00 93.56 98 VAL A C 1
ATOM 702 O O . VAL A 1 98 ? -5.378 0.020 4.026 1.00 93.56 98 VAL A O 1
ATOM 705 N N . ARG A 1 99 ? -6.558 0.853 5.753 1.00 91.94 99 ARG A N 1
ATOM 706 C CA . ARG A 1 99 ? -7.379 1.785 4.976 1.00 91.94 99 ARG A CA 1
ATOM 707 C C . ARG A 1 99 ? -7.087 3.232 5.357 1.00 91.94 99 ARG A C 1
ATOM 709 O O . ARG A 1 99 ? -7.557 3.695 6.398 1.00 91.94 99 ARG A O 1
ATOM 716 N N . PRO A 1 100 ? -6.350 3.964 4.507 1.00 86.56 100 PRO A N 1
ATOM 717 C CA . PRO A 1 100 ? -6.032 5.370 4.724 1.00 86.56 100 PRO A CA 1
ATOM 718 C C . PRO A 1 100 ? -7.244 6.279 4.921 1.00 86.56 100 PRO A C 1
ATOM 720 O O . PRO A 1 100 ? -7.170 7.225 5.699 1.00 86.56 100 PRO A O 1
ATOM 723 N N . ASP A 1 101 ? -8.355 5.992 4.250 1.00 83.25 101 ASP A N 1
ATOM 724 C CA . ASP A 1 101 ? -9.545 6.834 4.138 1.00 83.25 101 ASP A CA 1
ATOM 725 C C . ASP A 1 101 ? -10.783 6.190 4.781 1.00 83.25 101 ASP A C 1
ATOM 727 O O . ASP A 1 101 ? -11.872 6.207 4.216 1.00 83.25 101 ASP A O 1
ATOM 731 N N . ALA A 1 102 ? -10.647 5.610 5.975 1.00 71.88 102 ALA A N 1
ATOM 732 C CA . ALA A 1 102 ? -11.729 4.845 6.608 1.00 71.88 102 ALA A CA 1
ATOM 733 C C . ALA A 1 102 ? -13.063 5.609 6.775 1.00 71.88 102 ALA A C 1
ATOM 735 O O . ALA A 1 102 ? -14.113 4.975 6.798 1.00 71.88 102 ALA A O 1
ATOM 736 N N . GLY A 1 103 ? -13.035 6.947 6.847 1.00 68.50 103 GLY A N 1
ATOM 737 C CA . GLY A 1 103 ? -14.236 7.795 6.879 1.00 68.50 103 GLY A CA 1
ATOM 738 C C . GLY A 1 103 ? -14.840 8.125 5.507 1.00 68.50 103 GLY A C 1
ATOM 739 O O . GLY A 1 103 ? -15.928 8.689 5.445 1.00 68.50 103 GLY A O 1
ATOM 740 N N . ALA A 1 104 ? -14.159 7.793 4.409 1.00 66.12 104 ALA A N 1
ATOM 741 C CA . ALA A 1 104 ? -14.657 8.007 3.059 1.00 66.12 104 ALA A CA 1
ATOM 742 C C . ALA A 1 104 ? -15.438 6.773 2.568 1.00 66.12 104 ALA A C 1
ATOM 744 O O . ALA A 1 104 ? -14.978 5.629 2.742 1.00 66.12 104 AL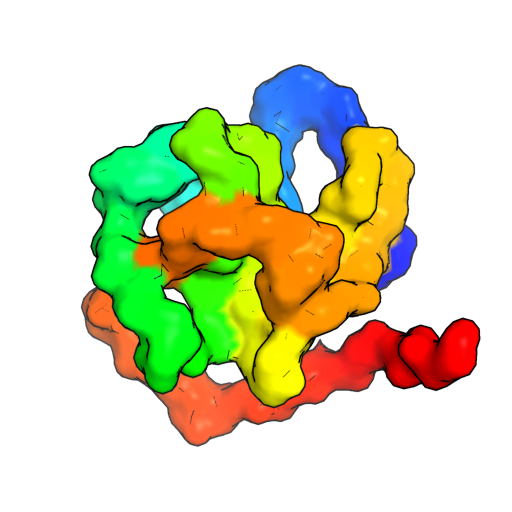A A O 1
ATOM 745 N N . PRO A 1 105 ? -16.605 6.972 1.924 1.00 58.50 105 PRO A N 1
ATOM 746 C CA . PRO A 1 105 ? -17.292 5.883 1.249 1.00 58.50 105 PRO A CA 1
ATOM 747 C C . PRO A 1 105 ? -16.371 5.279 0.177 1.00 58.50 105 PRO A C 1
ATOM 749 O O . PRO A 1 105 ? -15.546 5.994 -0.396 1.00 58.50 105 PRO A O 1
ATOM 752 N N . PRO A 1 106 ? -16.474 3.965 -0.095 1.00 61.62 106 PRO A N 1
ATOM 753 C CA . PRO A 1 106 ? -15.751 3.368 -1.211 1.00 61.62 106 PRO A CA 1
ATOM 754 C C . PRO A 1 106 ? -16.079 4.135 -2.496 1.00 61.62 106 PRO A C 1
ATOM 756 O O . PRO A 1 106 ? -17.193 4.644 -2.646 1.00 61.62 106 PRO A O 1
ATOM 759 N N . LEU A 1 107 ? -15.118 4.213 -3.421 1.00 56.72 107 LEU A N 1
ATOM 760 C CA . LEU A 1 107 ? -15.371 4.777 -4.746 1.00 56.72 107 LEU A CA 1
ATOM 761 C C . LEU A 1 107 ? -16.626 4.108 -5.328 1.00 56.72 107 LEU A C 1
ATOM 763 O O . LEU A 1 107 ? -16.664 2.884 -5.446 1.00 56.72 107 LEU A O 1
ATOM 767 N N . LYS A 1 108 ? -17.654 4.908 -5.660 1.00 49.28 108 LYS A N 1
ATOM 768 C CA . LYS A 1 108 ? -18.931 4.408 -6.212 1.00 49.28 108 LYS A CA 1
ATOM 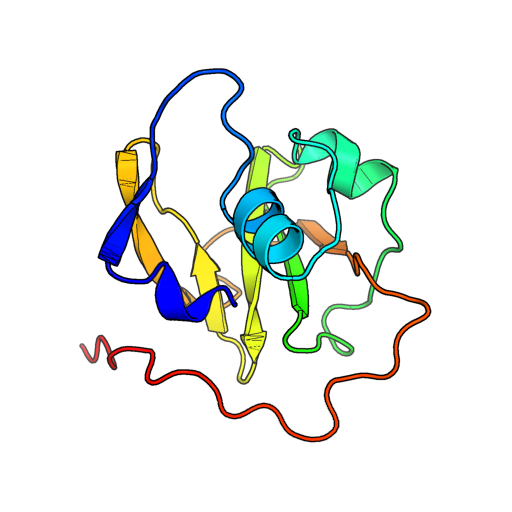769 C C . LYS A 1 108 ? -18.713 3.568 -7.470 1.00 49.28 108 LYS A C 1
ATOM 771 O O . LYS A 1 108 ? -19.447 2.619 -7.720 1.00 49.28 108 LYS A O 1
ATOM 776 N N . THR A 1 109 ? -17.674 3.913 -8.218 1.00 56.41 109 THR A N 1
ATOM 777 C CA . THR A 1 109 ? -17.217 3.199 -9.399 1.00 56.41 109 THR A CA 1
ATOM 778 C C . THR A 1 109 ? -15.699 3.216 -9.385 1.00 56.41 109 THR A C 1
ATOM 780 O O . THR A 1 109 ? -15.078 4.273 -9.280 1.00 56.41 109 THR A O 1
ATOM 783 N N . TYR A 1 110 ? -15.098 2.038 -9.482 1.00 58.75 110 TYR A N 1
ATOM 784 C CA . TYR A 1 110 ? -13.675 1.888 -9.723 1.00 58.75 110 TYR A CA 1
ATOM 785 C C . TYR A 1 110 ? -13.520 1.101 -11.016 1.00 58.75 110 TYR A C 1
ATOM 787 O O . TYR A 1 110 ? -13.814 -0.092 -11.056 1.00 58.75 110 TYR A O 1
ATOM 795 N N . ALA A 1 111 ? -13.086 1.781 -12.073 1.00 61.66 111 ALA A N 1
ATOM 796 C CA . ALA A 1 111 ? -12.507 1.104 -13.216 1.00 61.66 111 ALA A CA 1
ATOM 797 C C . ALA A 1 111 ? -11.063 0.773 -12.825 1.00 61.66 111 ALA A C 1
ATOM 799 O O . ALA A 1 111 ? -10.303 1.710 -12.538 1.00 61.66 111 ALA A O 1
ATOM 800 N N . PRO A 1 112 ? -10.676 -0.516 -12.762 1.00 60.34 112 PRO A N 1
ATOM 801 C CA . PRO A 1 112 ? -9.270 -0.849 -12.691 1.00 60.34 112 PRO A CA 1
ATOM 802 C C . PRO A 1 112 ? -8.587 -0.118 -13.843 1.00 60.34 112 PRO A C 1
ATOM 804 O O . PRO A 1 112 ? -9.087 -0.180 -14.969 1.00 60.34 112 PRO A O 1
ATOM 807 N N . PRO A 1 113 ? -7.508 0.627 -13.576 1.00 60.09 113 PRO A N 1
ATOM 808 C CA . PRO A 1 113 ? -6.732 1.195 -14.660 1.00 60.09 113 PRO A CA 1
ATOM 809 C C . PRO A 1 113 ? -6.299 0.067 -15.590 1.00 60.09 113 PRO A C 1
ATOM 811 O O . PRO A 1 113 ? -6.189 -1.070 -15.134 1.00 60.09 113 PRO A O 1
ATOM 814 N N . ASP A 1 114 ? -6.101 0.350 -16.877 1.00 63.06 114 ASP A N 1
ATOM 815 C CA . ASP A 1 114 ? -5.577 -0.667 -17.783 1.00 63.06 114 ASP A CA 1
ATOM 816 C C . ASP A 1 114 ? -4.186 -1.058 -17.280 1.00 63.06 114 ASP A C 1
ATOM 818 O O . ASP A 1 114 ? -3.214 -0.313 -17.396 1.00 63.06 114 ASP A O 1
ATOM 822 N N . LEU A 1 115 ? -4.146 -2.174 -16.558 1.00 62.38 115 LEU A N 1
ATOM 823 C CA . LEU A 1 115 ? -3.007 -2.568 -15.747 1.00 62.38 115 LEU A CA 1
ATOM 824 C C . LEU A 1 115 ? -1.883 -3.140 -16.605 1.00 62.38 115 LEU A C 1
ATOM 826 O O . LEU A 1 115 ? -0.860 -3.515 -16.043 1.00 62.38 115 LEU A O 1
ATOM 830 N N . GLY A 1 116 ? -2.065 -3.193 -17.932 1.00 49.84 116 GLY A N 1
ATOM 831 C CA . GLY A 1 116 ? -1.193 -3.917 -18.835 1.00 49.84 116 GLY A CA 1
ATOM 832 C C . GLY A 1 116 ? -1.203 -5.375 -18.412 1.00 49.84 116 GLY A C 1
ATOM 833 O O . GLY A 1 116 ? -0.502 -5.772 -17.486 1.00 49.84 116 GLY A O 1
ATOM 834 N N . GLY A 1 117 ? -2.050 -6.186 -19.041 1.00 41.59 117 GLY A N 1
ATOM 835 C CA . GLY A 1 117 ? -2.023 -7.625 -18.826 1.00 41.59 117 GLY A CA 1
ATOM 836 C C . GLY A 1 117 ? -0.637 -8.172 -19.163 1.00 41.59 117 GLY A C 1
ATOM 837 O O . GLY A 1 117 ? -0.378 -8.514 -20.310 1.00 41.59 117 GLY A O 1
ATOM 838 N N . GLY A 1 118 ? 0.240 -8.272 -18.162 1.00 37.75 118 GLY A N 1
ATOM 839 C CA . GLY A 1 118 ? 1.372 -9.185 -18.159 1.00 37.75 118 GLY A CA 1
ATOM 840 C C . GLY A 1 118 ? 0.801 -10.593 -18.119 1.00 37.75 118 GLY A C 1
ATOM 841 O O . GLY A 1 118 ? 0.672 -11.194 -17.056 1.00 37.75 118 GLY A O 1
ATOM 842 N N . GLY A 1 119 ? 0.309 -11.035 -19.273 1.00 34.06 119 GLY A N 1
ATOM 843 C CA . GLY A 1 119 ? 0.014 -12.423 -19.547 1.00 34.06 119 GLY A CA 1
ATOM 844 C C . GLY A 1 119 ? 1.314 -13.161 -19.842 1.00 34.06 119 GLY A C 1
ATOM 845 O O . GLY A 1 119 ? 2.142 -12.646 -20.592 1.00 34.06 119 GLY A O 1
ATOM 846 N N . ALA A 1 120 ? 1.374 -14.372 -19.284 1.00 31.86 120 ALA A N 1
ATOM 847 C CA . ALA A 1 120 ? 2.384 -15.425 -19.423 1.00 31.86 120 ALA A CA 1
ATOM 848 C C . ALA A 1 120 ? 3.690 -15.227 -18.638 1.00 31.86 120 ALA A C 1
ATOM 850 O O . ALA A 1 120 ? 4.522 -14.375 -19.014 1.00 31.86 120 ALA A O 1
#

Radius of gyration: 13.14 Å; chains: 1; bounding box: 35×30×33 Å

Organism: Streptomyces somaliensis (strain ATCC 33201 / DSM 40738 / JCM 12659 / KCTC 9044 / NCTC 11332 / NRRL B-12077 / IP 733) (NCBI:txid1134445)